Protein AF-A0A8T4KXV7-F1 (afdb_monomer_lite)

Structure (mmCIF, N/CA/C/O backbone):
data_AF-A0A8T4KXV7-F1
#
_entry.id   AF-A0A8T4KXV7-F1
#
loop_
_atom_site.group_PDB
_atom_site.id
_atom_site.type_symbol
_atom_site.label_atom_id
_atom_site.label_alt_id
_atom_site.label_comp_id
_atom_site.label_asym_id
_atom_site.label_entity_id
_atom_site.label_seq_id
_atom_site.pdbx_PDB_ins_code
_atom_site.Cartn_x
_atom_site.Cartn_y
_atom_site.Cartn_z
_atom_site.occupancy
_atom_site.B_iso_or_equiv
_atom_site.auth_seq_id
_atom_site.auth_comp_id
_atom_site.auth_asym_id
_atom_site.auth_atom_id
_atom_site.pdbx_PDB_model_num
ATOM 1 N N . MET A 1 1 ? -1.538 -15.825 10.741 1.00 50.38 1 MET A N 1
ATOM 2 C CA . MET A 1 1 ? -2.104 -15.097 9.588 1.00 50.38 1 MET A CA 1
ATOM 3 C C . MET A 1 1 ? -1.730 -15.870 8.328 1.00 50.38 1 MET A C 1
ATOM 5 O O . MET A 1 1 ? -0.590 -16.313 8.257 1.00 50.38 1 MET A O 1
ATOM 9 N N . LYS A 1 2 ? -2.664 -16.159 7.411 1.00 48.59 2 LYS A N 1
ATOM 10 C CA . LYS A 1 2 ? -2.322 -16.802 6.128 1.00 48.59 2 LYS A CA 1
ATOM 11 C C . LYS A 1 2 ? -1.928 -15.690 5.160 1.00 48.59 2 LYS A C 1
ATOM 13 O O . LYS A 1 2 ? -2.756 -14.833 4.902 1.00 48.59 2 LYS A O 1
ATOM 18 N N . ILE A 1 3 ? -0.690 -15.705 4.679 1.00 56.03 3 ILE A N 1
ATOM 19 C CA . ILE A 1 3 ? -0.213 -14.767 3.658 1.00 56.03 3 ILE A CA 1
ATOM 20 C C . ILE A 1 3 ? -0.889 -15.154 2.338 1.00 56.03 3 ILE A C 1
ATOM 22 O O . ILE A 1 3 ? -0.695 -16.280 1.864 1.00 56.03 3 ILE A O 1
ATOM 26 N N . GLU A 1 4 ? -1.704 -14.272 1.755 1.00 64.94 4 GLU A N 1
ATOM 27 C CA . GLU A 1 4 ? -2.225 -14.509 0.409 1.00 64.94 4 GLU A CA 1
ATOM 28 C C . GLU A 1 4 ? -1.090 -14.470 -0.618 1.00 64.94 4 GLU A C 1
ATOM 30 O O . GLU A 1 4 ? -0.263 -13.561 -0.649 1.00 64.94 4 GLU A O 1
ATOM 35 N N . ASN A 1 5 ? -1.020 -15.497 -1.464 1.00 70.88 5 ASN A N 1
ATOM 36 C CA . ASN A 1 5 ? 0.062 -15.658 -2.427 1.00 70.88 5 ASN A CA 1
ATOM 37 C C . ASN A 1 5 ? -0.334 -15.037 -3.774 1.00 70.88 5 ASN A C 1
ATOM 39 O O . ASN A 1 5 ? -0.620 -15.765 -4.722 1.00 70.88 5 ASN A O 1
ATOM 43 N N . VAL A 1 6 ? -0.392 -13.704 -3.825 1.00 75.62 6 VAL A N 1
ATOM 44 C CA . VAL A 1 6 ? -0.678 -12.921 -5.038 1.00 75.62 6 VAL A CA 1
ATOM 45 C C . VAL A 1 6 ? 0.529 -12.979 -5.984 1.00 75.62 6 VAL A C 1
ATOM 47 O O . VAL A 1 6 ? 1.644 -12.628 -5.589 1.00 75.62 6 VAL A O 1
ATOM 50 N N . LYS A 1 7 ? 0.331 -13.442 -7.225 1.00 74.94 7 LYS A N 1
ATOM 51 C CA . LYS A 1 7 ? 1.409 -13.745 -8.189 1.00 74.94 7 LYS A CA 1
ATOM 52 C C . LYS A 1 7 ? 1.411 -12.848 -9.418 1.00 74.94 7 LYS A C 1
ATOM 54 O O . LYS A 1 7 ? 2.387 -12.854 -10.165 1.00 74.94 7 LYS A O 1
ATOM 59 N N . SER A 1 8 ? 0.335 -12.107 -9.660 1.00 80.88 8 SER A N 1
ATOM 60 C CA . SER A 1 8 ? 0.208 -11.251 -10.836 1.00 80.88 8 SER A CA 1
ATOM 61 C C . SER A 1 8 ? -0.399 -9.891 -10.517 1.00 80.88 8 SER A C 1
ATOM 63 O O . SER A 1 8 ? -1.030 -9.675 -9.486 1.00 80.88 8 SER A O 1
ATOM 65 N N . TYR A 1 9 ? -0.235 -8.970 -11.460 1.00 79.50 9 TYR A N 1
ATOM 66 C CA . TYR A 1 9 ? -0.804 -7.628 -11.403 1.00 79.50 9 TYR A CA 1
ATOM 67 C C . TYR A 1 9 ? -2.339 -7.626 -11.291 1.00 79.50 9 TYR A C 1
ATOM 69 O O . TYR A 1 9 ? -2.904 -6.881 -10.492 1.00 79.50 9 TYR A O 1
ATOM 77 N N . SER A 1 10 ? -3.022 -8.484 -12.055 1.00 83.75 10 SER A N 1
ATOM 78 C CA . SER A 1 10 ? -4.485 -8.603 -12.009 1.00 83.75 10 SER A CA 1
ATOM 79 C C . SER A 1 10 ? -4.971 -9.187 -10.683 1.00 83.75 10 SER A C 1
ATOM 81 O O . SER A 1 10 ? -5.972 -8.723 -10.142 1.00 83.75 10 SER A O 1
ATOM 83 N N . GLU A 1 11 ? -4.240 -10.157 -10.129 1.00 89.44 11 GLU A N 1
ATOM 84 C CA . GLU A 1 11 ? -4.527 -10.694 -8.794 1.00 89.44 11 GLU A CA 1
ATOM 85 C C . GLU A 1 11 ? -4.284 -9.642 -7.707 1.00 89.44 11 GLU A C 1
ATOM 87 O O . GLU A 1 11 ? -5.089 -9.536 -6.786 1.00 89.44 11 GLU A O 1
ATOM 92 N N . LEU A 1 12 ? -3.231 -8.821 -7.829 1.00 92.06 12 LEU A N 1
ATOM 93 C CA . LEU A 1 12 ? -2.959 -7.739 -6.879 1.00 92.06 12 LEU A CA 1
ATOM 94 C C . LEU A 1 12 ? -4.113 -6.745 -6.840 1.00 92.06 12 LEU A C 1
ATOM 96 O O . LEU A 1 12 ? -4.520 -6.330 -5.760 1.00 92.06 12 LEU A O 1
ATOM 100 N N . ARG A 1 13 ? -4.665 -6.386 -8.001 1.00 90.38 13 ARG A N 1
ATOM 101 C CA . ARG A 1 13 ? -5.834 -5.510 -8.069 1.00 90.38 13 ARG A CA 1
ATOM 102 C C . ARG A 1 13 ? -7.009 -6.086 -7.284 1.00 90.38 13 ARG A C 1
ATOM 104 O O . ARG A 1 13 ? -7.516 -5.411 -6.397 1.00 90.38 13 ARG A O 1
ATOM 111 N N . GLY A 1 14 ? -7.413 -7.316 -7.608 1.00 91.81 14 GLY A N 1
ATOM 112 C CA . GLY A 1 14 ? -8.561 -7.961 -6.969 1.00 91.81 14 GLY A CA 1
ATOM 113 C C . GLY A 1 14 ? -8.361 -8.119 -5.463 1.00 91.81 14 GLY A C 1
ATOM 114 O O . GLY A 1 14 ? -9.275 -7.850 -4.690 1.00 91.81 14 GLY A O 1
ATOM 115 N N . TYR A 1 15 ? -7.140 -8.460 -5.045 1.00 94.50 15 TYR A N 1
ATOM 116 C CA . TYR A 1 15 ? -6.751 -8.493 -3.640 1.00 94.50 15 TYR A CA 1
ATOM 117 C C . TYR A 1 15 ? -6.941 -7.131 -2.961 1.00 94.50 15 TYR A C 1
ATOM 119 O O . TYR A 1 15 ? -7.658 -7.042 -1.968 1.00 94.50 15 TYR A O 1
ATOM 127 N N . LEU A 1 16 ? -6.358 -6.057 -3.505 1.00 95.12 16 LEU A N 1
ATOM 128 C CA . LEU A 1 16 ? -6.445 -4.721 -2.906 1.00 95.12 16 LEU A CA 1
ATOM 129 C C . LEU A 1 16 ? -7.879 -4.163 -2.911 1.00 95.12 16 LEU A C 1
ATOM 131 O O . LEU A 1 16 ? -8.267 -3.503 -1.953 1.00 95.12 16 LEU A O 1
ATOM 135 N N . GLU A 1 17 ? -8.671 -4.442 -3.952 1.00 94.94 17 GLU A N 1
ATOM 136 C CA . GLU A 1 17 ? -10.092 -4.061 -4.040 1.00 94.94 17 GLU A CA 1
ATOM 137 C C . GLU A 1 17 ? -10.979 -4.846 -3.054 1.00 94.94 17 GLU A C 1
ATOM 139 O O . GLU A 1 17 ? -12.056 -4.372 -2.703 1.00 94.94 17 GLU A O 1
ATOM 144 N N . SER A 1 18 ? -10.533 -6.01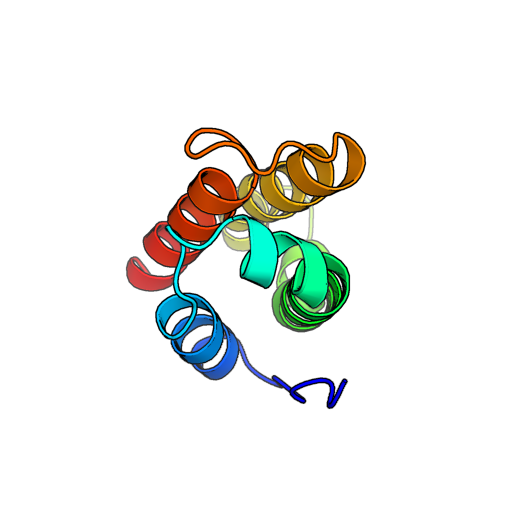8 -2.585 1.00 95.19 18 SER A N 1
ATOM 145 C CA . SER A 1 18 ? -11.249 -6.815 -1.577 1.00 95.19 18 SER A CA 1
ATOM 146 C C . SER A 1 18 ? -11.030 -6.346 -0.135 1.00 95.19 18 SER A C 1
ATOM 148 O O . SER A 1 18 ? -11.725 -6.806 0.772 1.00 95.19 18 SER A O 1
ATOM 150 N N . LEU A 1 19 ? -10.058 -5.457 0.094 1.00 95.81 19 LEU A N 1
ATOM 151 C CA . LEU A 1 19 ? -9.768 -4.924 1.421 1.00 95.81 19 LEU A CA 1
ATOM 152 C C . LEU A 1 19 ? -10.843 -3.920 1.842 1.00 95.81 19 LEU A C 1
ATOM 154 O O . LEU A 1 19 ? -11.194 -3.015 1.083 1.00 95.81 19 LEU A O 1
ATOM 158 N N . ASP A 1 20 ? -11.289 -4.019 3.092 1.00 96.38 20 ASP A N 1
ATOM 159 C CA . ASP A 1 20 ? -12.023 -2.931 3.724 1.00 96.38 20 ASP A CA 1
ATOM 160 C C . ASP A 1 20 ? -11.032 -1.827 4.112 1.00 96.38 20 ASP A C 1
ATOM 162 O O . ASP A 1 20 ? -10.244 -1.968 5.047 1.00 96.38 20 ASP A O 1
ATOM 166 N N . LEU A 1 21 ? -11.030 -0.738 3.340 1.00 96.38 21 LEU A N 1
ATOM 167 C CA . LEU A 1 21 ? -10.122 0.389 3.552 1.00 96.38 21 LEU A CA 1
ATOM 168 C C . LEU A 1 21 ? -10.604 1.368 4.632 1.00 96.38 21 LEU A C 1
ATOM 170 O O . LEU A 1 21 ? -9.916 2.355 4.898 1.00 96.38 21 LEU A O 1
ATOM 174 N N . GLU A 1 22 ? -11.784 1.141 5.209 1.00 96.75 22 GLU A N 1
ATOM 175 C CA . GLU A 1 22 ? -12.330 1.927 6.319 1.00 96.75 22 GLU A CA 1
ATOM 176 C C . GLU A 1 22 ? -12.018 1.271 7.674 1.00 96.75 22 GLU A C 1
ATOM 178 O O . GLU A 1 22 ? -11.869 1.978 8.674 1.00 96.75 22 GLU A O 1
ATOM 183 N N . ASP A 1 23 ? -11.813 -0.051 7.703 1.00 96.75 23 ASP A N 1
ATOM 184 C CA . ASP A 1 23 ? -11.333 -0.785 8.879 1.00 96.75 23 ASP A CA 1
ATOM 185 C C . ASP A 1 23 ? -9.810 -0.648 9.053 1.00 96.75 23 ASP A C 1
ATOM 187 O O . ASP A 1 23 ? -8.996 -1.501 8.679 1.00 96.75 23 ASP A O 1
ATOM 191 N N . THR A 1 24 ? -9.406 0.469 9.654 1.00 94.25 24 THR A N 1
ATOM 192 C CA . THR A 1 24 ? -7.995 0.801 9.883 1.00 94.25 24 THR A CA 1
ATOM 193 C C . THR A 1 24 ? -7.288 -0.179 10.823 1.00 94.25 24 THR A C 1
ATOM 195 O O . THR A 1 24 ? -6.086 -0.401 10.672 1.00 94.25 24 THR A O 1
ATOM 198 N N . ALA A 1 25 ? -8.015 -0.820 11.746 1.00 95.19 25 ALA A N 1
ATOM 199 C CA . ALA A 1 25 ? -7.455 -1.807 12.664 1.00 95.19 25 ALA A CA 1
ATOM 200 C C . ALA A 1 25 ? -7.136 -3.123 11.942 1.00 95.19 25 ALA A C 1
ATOM 202 O O . ALA A 1 25 ? -6.053 -3.686 12.127 1.00 95.19 25 ALA A O 1
ATOM 203 N N . ALA A 1 26 ? -8.043 -3.602 11.085 1.00 95.25 26 ALA A N 1
ATOM 204 C CA . ALA A 1 26 ? -7.781 -4.765 10.241 1.00 95.25 26 ALA A CA 1
ATOM 205 C C . ALA A 1 26 ? -6.651 -4.495 9.237 1.00 95.25 26 ALA A C 1
ATOM 207 O O . ALA A 1 26 ? -5.795 -5.359 9.023 1.00 95.25 26 ALA A O 1
ATOM 208 N N . LEU A 1 27 ? -6.603 -3.289 8.658 1.00 96.06 27 LEU A N 1
ATOM 209 C CA . LEU A 1 27 ? -5.507 -2.882 7.779 1.00 96.06 27 LEU A CA 1
ATOM 210 C C . LEU A 1 27 ? -4.159 -2.888 8.493 1.00 96.06 27 LEU A C 1
ATOM 212 O O . LEU A 1 27 ? -3.190 -3.393 7.931 1.00 96.06 27 LEU A O 1
ATOM 216 N N . GLU A 1 28 ? -4.089 -2.371 9.718 1.00 96.75 28 GLU A N 1
ATOM 217 C CA . GLU A 1 28 ? -2.858 -2.385 10.506 1.00 96.75 28 GLU A CA 1
ATOM 218 C C . GLU A 1 28 ? -2.380 -3.815 10.786 1.00 96.75 28 GLU A C 1
ATOM 220 O O . GLU A 1 28 ? -1.201 -4.118 10.596 1.00 96.75 28 GLU A O 1
ATOM 225 N N . GLN A 1 29 ? -3.289 -4.726 11.148 1.00 96.75 29 GLN A N 1
ATOM 226 C CA . GLN A 1 29 ? -2.954 -6.137 11.377 1.00 96.75 29 GLN A CA 1
ATOM 227 C C . GLN A 1 29 ? -2.418 -6.836 10.121 1.00 96.75 29 GLN A C 1
ATOM 229 O O . GLN A 1 29 ? -1.574 -7.725 10.224 1.00 96.75 29 GLN A O 1
ATOM 234 N N . ARG A 1 30 ? -2.897 -6.438 8.937 1.00 95.88 30 ARG A N 1
ATOM 235 C CA . ARG A 1 30 ? -2.525 -7.032 7.643 1.00 95.88 30 ARG A CA 1
ATOM 236 C C . ARG A 1 30 ? -1.479 -6.230 6.872 1.00 95.88 30 ARG A C 1
ATOM 238 O O . ARG A 1 30 ? -1.129 -6.604 5.755 1.00 95.88 30 ARG A O 1
ATOM 245 N N . ALA A 1 31 ? -0.965 -5.136 7.429 1.00 96.12 31 ALA A N 1
ATOM 246 C CA . ALA A 1 31 ? -0.140 -4.188 6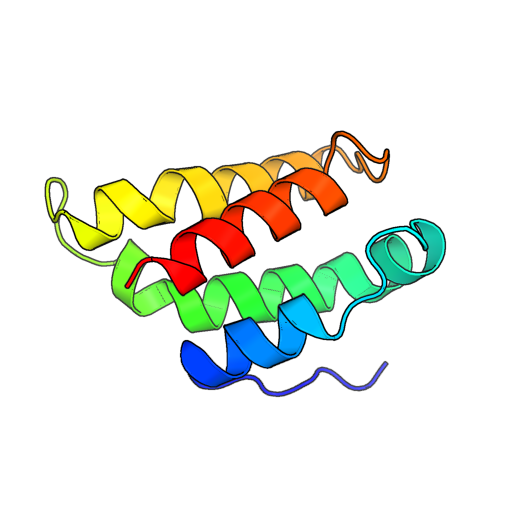.686 1.00 96.12 31 ALA A CA 1
ATOM 247 C C . ALA A 1 31 ? 1.123 -4.834 6.097 1.00 96.12 31 ALA A C 1
ATOM 249 O O . ALA A 1 31 ? 1.463 -4.583 4.942 1.00 96.12 31 ALA A O 1
ATOM 250 N N . GLU A 1 32 ? 1.773 -5.719 6.854 1.00 96.56 32 GLU A N 1
ATOM 251 C CA . GLU A 1 32 ? 2.963 -6.446 6.403 1.00 96.56 32 GLU A CA 1
ATOM 252 C C . GLU A 1 32 ? 2.662 -7.355 5.198 1.00 96.56 32 GLU A C 1
ATOM 254 O O . GLU A 1 32 ? 3.372 -7.306 4.193 1.00 96.56 32 GLU A O 1
ATOM 259 N N . GLU A 1 33 ? 1.547 -8.092 5.242 1.00 95.88 33 GLU A N 1
ATOM 260 C CA . GLU A 1 33 ? 1.061 -8.922 4.128 1.00 95.88 33 GLU A CA 1
ATOM 261 C C . GLU A 1 33 ? 0.774 -8.068 2.883 1.00 95.88 33 GLU A C 1
ATOM 263 O O . GLU A 1 33 ? 1.163 -8.418 1.766 1.00 95.88 33 GLU A O 1
ATOM 268 N N . ILE A 1 34 ? 0.116 -6.919 3.062 1.00 96.31 34 ILE A N 1
ATOM 269 C CA . ILE A 1 34 ? -0.193 -5.989 1.970 1.00 96.31 34 ILE A CA 1
ATOM 270 C C . ILE A 1 34 ? 1.102 -5.474 1.326 1.00 96.31 34 ILE A C 1
ATOM 272 O O . ILE A 1 34 ? 1.226 -5.488 0.099 1.00 96.31 34 ILE A O 1
ATOM 276 N N . ILE A 1 35 ? 2.081 -5.052 2.132 1.00 96.50 35 ILE A N 1
ATOM 277 C CA . ILE A 1 35 ? 3.378 -4.556 1.652 1.00 96.50 35 ILE A CA 1
ATOM 278 C C . ILE A 1 35 ? 4.153 -5.629 0.891 1.00 96.50 35 ILE A C 1
ATOM 280 O O . ILE A 1 35 ? 4.744 -5.325 -0.153 1.00 96.50 35 ILE A O 1
ATOM 284 N N . GLU A 1 36 ? 4.156 -6.865 1.388 1.00 94.81 36 GLU A N 1
ATOM 285 C CA . GLU A 1 36 ? 4.809 -7.993 0.729 1.00 94.81 36 GLU A CA 1
ATOM 286 C C . GLU A 1 36 ? 4.171 -8.260 -0.641 1.00 94.81 36 GLU A C 1
ATOM 288 O O . GLU A 1 36 ? 4.871 -8.301 -1.659 1.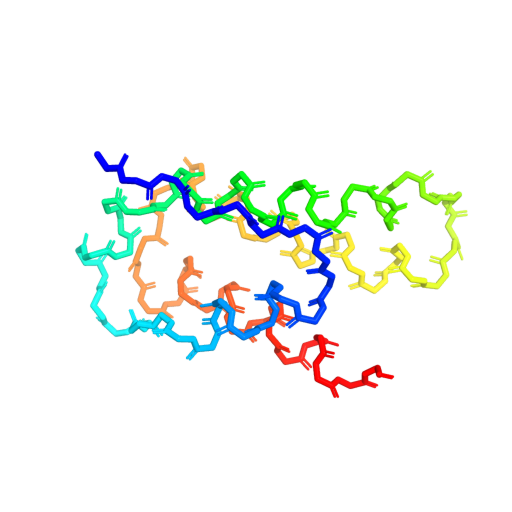00 94.81 36 GLU A O 1
ATOM 293 N N . ASN A 1 37 ? 2.837 -8.334 -0.690 1.00 94.69 37 ASN A N 1
ATOM 294 C CA . ASN A 1 37 ? 2.084 -8.543 -1.924 1.00 94.69 37 ASN A CA 1
ATOM 295 C C . ASN A 1 37 ? 2.330 -7.439 -2.955 1.00 94.69 37 ASN A C 1
ATOM 297 O O . ASN A 1 37 ? 2.635 -7.740 -4.114 1.00 94.69 37 ASN A O 1
ATOM 301 N N . VAL A 1 38 ? 2.270 -6.172 -2.535 1.00 94.88 38 VAL A N 1
ATOM 302 C CA . VAL A 1 38 ? 2.564 -5.023 -3.403 1.0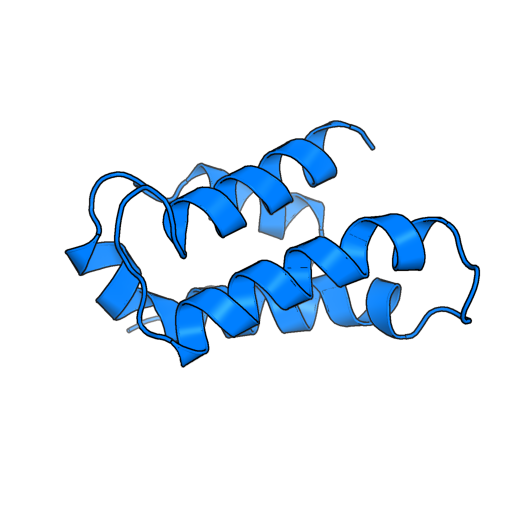0 94.88 38 VAL A CA 1
ATOM 303 C C . VAL A 1 38 ? 4.009 -5.076 -3.894 1.00 94.88 38 VAL A C 1
ATOM 305 O O . VAL A 1 38 ? 4.253 -4.960 -5.091 1.00 94.88 38 VAL A O 1
ATOM 308 N N . THR A 1 39 ? 4.985 -5.273 -3.005 1.00 92.88 39 THR A N 1
ATOM 309 C CA . THR A 1 39 ? 6.407 -5.243 -3.383 1.00 92.88 39 THR A CA 1
ATOM 310 C C . THR A 1 39 ? 6.743 -6.341 -4.380 1.00 92.88 39 THR A C 1
ATOM 312 O O . THR A 1 39 ? 7.388 -6.065 -5.388 1.00 92.88 39 THR A O 1
ATOM 315 N N . ARG A 1 40 ? 6.274 -7.564 -4.132 1.00 91.44 40 ARG A N 1
ATOM 316 C CA . ARG A 1 40 ? 6.514 -8.710 -5.007 1.00 91.44 40 ARG A CA 1
ATOM 317 C C . ARG A 1 40 ? 5.873 -8.527 -6.379 1.00 91.44 40 ARG A C 1
ATOM 319 O O . ARG A 1 40 ? 6.550 -8.682 -7.388 1.00 91.44 40 ARG A O 1
ATOM 326 N N . CYS A 1 41 ? 4.588 -8.175 -6.425 1.00 91.69 41 CYS A N 1
ATOM 327 C CA . CYS A 1 41 ? 3.868 -8.042 -7.693 1.00 91.69 41 CYS A CA 1
ATOM 328 C C . CYS A 1 41 ? 4.351 -6.847 -8.518 1.00 91.69 41 CYS A C 1
ATOM 330 O O . CYS A 1 41 ? 4.288 -6.878 -9.746 1.00 91.69 41 CYS A O 1
ATOM 332 N N . MET A 1 42 ? 4.848 -5.800 -7.854 1.00 91.00 42 MET A N 1
ATOM 333 C CA . MET A 1 42 ? 5.348 -4.608 -8.531 1.00 91.00 42 MET A CA 1
ATOM 334 C C . MET A 1 42 ? 6.847 -4.674 -8.855 1.00 91.00 42 MET A C 1
ATOM 336 O O . MET A 1 42 ? 7.318 -3.823 -9.606 1.00 91.00 42 MET A O 1
ATOM 340 N N . ALA A 1 43 ? 7.587 -5.669 -8.347 1.00 91.69 43 ALA A N 1
ATOM 341 C CA . ALA A 1 43 ? 9.044 -5.779 -8.481 1.00 91.69 43 ALA A CA 1
ATOM 342 C C . ALA A 1 43 ? 9.518 -5.629 -9.933 1.00 91.69 43 ALA A C 1
ATOM 344 O O . ALA A 1 43 ? 10.345 -4.765 -10.214 1.00 91.69 43 ALA A O 1
ATOM 345 N N . PHE A 1 44 ? 8.900 -6.369 -10.860 1.00 89.25 44 PHE A N 1
ATOM 346 C CA . PHE A 1 44 ? 9.209 -6.287 -12.289 1.00 89.25 44 PHE A CA 1
ATOM 347 C C . PHE A 1 44 ? 9.170 -4.843 -12.819 1.00 89.25 44 PHE A C 1
ATOM 349 O O . PHE A 1 44 ? 10.102 -4.401 -13.484 1.00 89.25 44 PHE A O 1
ATOM 356 N N . TYR A 1 45 ? 8.123 -4.077 -12.490 1.00 88.31 45 TYR A N 1
ATOM 357 C CA . TYR A 1 45 ? 7.977 -2.694 -12.960 1.00 88.31 45 TYR A CA 1
ATOM 358 C C . TYR A 1 45 ? 8.987 -1.740 -12.317 1.00 88.31 45 TYR A C 1
ATOM 360 O O . TYR A 1 45 ? 9.399 -0.762 -12.936 1.00 88.31 45 TYR A O 1
ATOM 368 N N . LEU A 1 46 ? 9.378 -2.004 -11.070 1.00 89.81 46 LEU A N 1
ATOM 369 C CA . LEU A 1 46 ? 10.341 -1.183 -10.334 1.00 89.81 46 LEU A CA 1
ATOM 370 C C . LEU A 1 46 ? 11.787 -1.428 -10.793 1.00 89.81 46 LEU A C 1
ATOM 372 O O . LEU A 1 46 ? 12.628 -0.535 -10.669 1.00 89.81 46 LEU A O 1
ATOM 376 N N . GLU A 1 47 ? 12.064 -2.608 -11.349 1.00 93.12 47 GLU A N 1
ATOM 377 C CA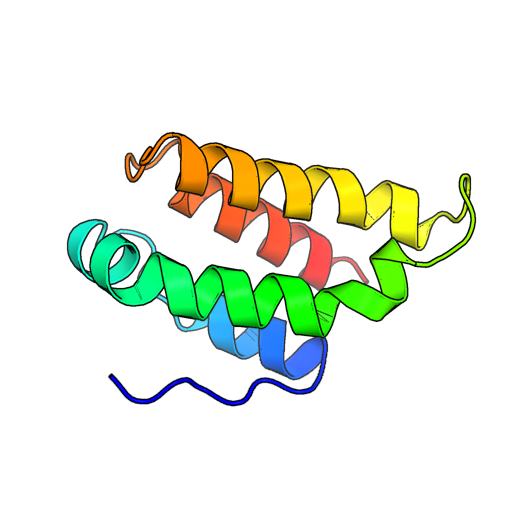 . GLU A 1 47 ? 13.359 -2.988 -11.924 1.00 93.12 47 GLU A CA 1
ATOM 378 C C . GLU A 1 47 ? 13.580 -2.451 -13.346 1.00 93.12 47 GLU A C 1
ATOM 380 O O . GLU A 1 47 ? 14.720 -2.418 -13.814 1.00 93.12 47 GLU A O 1
ATOM 385 N N . LEU A 1 48 ? 12.528 -1.967 -14.022 1.00 89.88 48 LEU A N 1
ATOM 386 C CA . LEU A 1 48 ? 12.647 -1.366 -15.352 1.00 89.88 48 LEU A CA 1
ATOM 387 C C . LEU A 1 48 ? 13.623 -0.169 -15.354 1.00 89.88 48 LEU A C 1
ATOM 389 O O . LEU A 1 48 ? 13.814 0.497 -14.325 1.00 89.88 48 LEU A O 1
ATOM 393 N N . PRO A 1 49 ? 14.247 0.152 -16.503 1.00 92.44 49 PRO A N 1
ATOM 394 C CA . PRO A 1 49 ? 15.178 1.270 -16.606 1.00 92.44 49 PRO A CA 1
ATOM 395 C C . PRO A 1 49 ? 14.578 2.600 -16.134 1.00 92.44 49 PRO A C 1
ATOM 397 O O . PRO A 1 49 ? 13.379 2.860 -16.254 1.00 92.44 49 PRO A O 1
ATOM 400 N N . LYS A 1 50 ? 15.427 3.494 -15.618 1.00 84.25 50 LYS A N 1
ATOM 401 C CA . LYS A 1 50 ? 15.000 4.865 -15.305 1.00 84.25 50 LYS A CA 1
ATOM 402 C C . LYS A 1 50 ? 14.517 5.556 -16.584 1.00 84.25 50 LYS A C 1
ATOM 404 O O . LYS A 1 50 ? 15.214 5.528 -17.592 1.00 84.25 50 LYS A O 1
ATOM 409 N N . GLY A 1 51 ? 13.352 6.198 -16.514 1.00 83.19 51 GLY A N 1
ATOM 410 C CA . GLY A 1 51 ? 12.696 6.816 -17.671 1.00 83.19 51 GLY A CA 1
ATOM 411 C C . GLY A 1 51 ? 11.729 5.889 -18.410 1.00 83.19 51 GLY A C 1
ATOM 412 O O . GLY A 1 51 ? 11.003 6.368 -19.277 1.00 83.19 51 GLY A O 1
ATOM 413 N N . ASP A 1 52 ? 11.664 4.599 -18.050 1.00 93.19 52 ASP A N 1
ATOM 414 C CA . ASP A 1 52 ? 10.572 3.739 -18.495 1.00 93.19 52 ASP A CA 1
ATOM 415 C C . ASP A 1 52 ? 9.242 4.274 -17.953 1.00 93.19 52 ASP A C 1
ATOM 417 O O . ASP A 1 52 ? 9.100 4.544 -16.755 1.00 93.19 52 ASP A O 1
ATOM 421 N N . GLN A 1 53 ? 8.265 4.424 -18.846 1.00 87.75 53 GLN A N 1
ATOM 422 C CA . GLN A 1 53 ? 6.966 4.986 -18.505 1.00 87.75 53 GLN A CA 1
ATOM 423 C C . GLN A 1 53 ? 6.301 4.200 -17.372 1.00 87.75 53 GLN A C 1
ATOM 425 O O . GLN A 1 53 ? 5.829 4.807 -16.414 1.00 87.75 53 GLN A O 1
ATOM 430 N N . LEU A 1 54 ? 6.308 2.864 -17.429 1.00 87.62 54 LEU A N 1
ATOM 431 C CA . LEU A 1 54 ? 5.681 2.012 -16.415 1.00 87.62 54 LEU A CA 1
ATOM 432 C C . LEU A 1 54 ? 6.298 2.228 -15.040 1.00 87.62 54 LEU A C 1
ATOM 434 O O . LEU A 1 54 ? 5.577 2.365 -14.051 1.00 87.62 54 LEU A O 1
ATOM 438 N N . ARG A 1 55 ? 7.627 2.314 -14.977 1.00 90.19 55 ARG A N 1
ATOM 439 C CA . ARG A 1 55 ? 8.319 2.611 -13.726 1.00 90.19 55 ARG A CA 1
ATOM 440 C C . ARG A 1 55 ? 7.946 3.990 -13.200 1.00 90.19 55 ARG A C 1
ATOM 442 O O . ARG A 1 55 ? 7.608 4.112 -12.026 1.00 90.19 55 ARG A O 1
ATOM 449 N N . THR A 1 56 ? 7.979 5.014 -14.052 1.00 89.50 56 THR A N 1
ATOM 450 C CA . THR A 1 56 ? 7.593 6.383 -13.679 1.00 89.50 56 THR A CA 1
ATOM 451 C C . THR A 1 56 ? 6.155 6.447 -13.160 1.00 89.50 56 THR A C 1
ATOM 453 O O . THR A 1 56 ? 5.879 7.214 -12.239 1.00 89.50 56 THR A O 1
ATOM 456 N N . TYR A 1 57 ? 5.257 5.615 -13.692 1.00 86.69 57 TYR A N 1
ATOM 457 C CA . TYR A 1 57 ? 3.877 5.522 -13.222 1.00 86.69 57 TYR A CA 1
ATOM 458 C C . TYR A 1 57 ? 3.747 4.831 -11.859 1.00 86.69 57 TYR A C 1
ATOM 460 O O . TYR A 1 57 ? 3.045 5.342 -10.985 1.00 86.69 57 TYR A O 1
ATOM 468 N N . PHE A 1 58 ? 4.402 3.686 -11.653 1.00 90.25 58 PHE A N 1
ATOM 469 C CA . PHE A 1 58 ? 4.164 2.855 -10.468 1.00 90.25 58 PHE A CA 1
ATOM 470 C C . PHE A 1 58 ? 5.077 3.154 -9.276 1.00 90.25 58 PHE A C 1
ATOM 472 O O . PHE A 1 58 ? 4.643 3.027 -8.128 1.00 90.25 58 PHE A O 1
ATOM 479 N N . GLU A 1 59 ? 6.324 3.569 -9.512 1.00 93.44 59 GLU A N 1
ATOM 480 C CA . GLU A 1 59 ? 7.310 3.807 -8.449 1.00 93.44 59 GLU A CA 1
ATOM 481 C C . GLU A 1 59 ? 6.820 4.810 -7.386 1.00 93.44 59 GLU A C 1
ATOM 483 O O . GLU A 1 59 ? 6.951 4.501 -6.196 1.00 93.44 59 GLU A O 1
ATOM 488 N N . PRO A 1 60 ? 6.196 5.955 -7.739 1.00 94.12 60 PRO A N 1
ATOM 489 C CA . PRO A 1 60 ? 5.691 6.894 -6.739 1.00 94.12 60 PRO A CA 1
ATOM 490 C C . PRO A 1 60 ? 4.609 6.288 -5.839 1.00 94.12 60 PRO A C 1
ATOM 492 O O . PRO A 1 60 ? 4.616 6.532 -4.635 1.00 94.12 60 PRO A O 1
ATOM 495 N N . ARG A 1 61 ? 3.716 5.458 -6.395 1.00 94.31 61 ARG A N 1
ATOM 496 C CA . ARG A 1 61 ? 2.599 4.849 -5.653 1.00 94.31 61 ARG A CA 1
ATOM 497 C C . ARG A 1 61 ? 3.064 3.763 -4.700 1.00 94.31 61 ARG A C 1
ATOM 499 O O . ARG A 1 61 ? 2.672 3.759 -3.538 1.00 94.31 61 ARG A O 1
ATOM 506 N N . VAL A 1 62 ? 3.973 2.898 -5.148 1.00 95.69 62 VAL A N 1
ATOM 507 C CA . VAL A 1 62 ? 4.571 1.894 -4.256 1.00 95.69 62 VAL A CA 1
ATOM 508 C C . VAL A 1 62 ? 5.379 2.568 -3.143 1.00 95.69 62 VAL A C 1
ATOM 510 O O . VAL A 1 62 ? 5.315 2.139 -1.991 1.00 95.69 62 VAL A O 1
ATOM 513 N N . ARG A 1 63 ? 6.103 3.652 -3.453 1.00 96.50 63 ARG A N 1
ATOM 514 C CA . ARG A 1 63 ? 6.836 4.434 -2.447 1.00 96.50 63 ARG A CA 1
ATOM 515 C C . ARG A 1 63 ? 5.899 5.069 -1.421 1.00 96.50 63 ARG A C 1
ATOM 517 O O . ARG A 1 63 ? 6.216 5.064 -0.239 1.00 96.50 63 ARG A O 1
ATOM 524 N N . GLU A 1 64 ? 4.766 5.609 -1.856 1.00 97.25 64 GLU A N 1
ATOM 525 C CA . GLU A 1 64 ? 3.777 6.239 -0.977 1.00 97.25 64 GLU A CA 1
ATOM 526 C C . GLU A 1 64 ? 3.159 5.244 0.016 1.00 97.25 64 GLU A C 1
ATOM 528 O O . GLU A 1 64 ? 3.073 5.546 1.208 1.00 97.25 64 GLU A O 1
ATOM 533 N N . ILE A 1 65 ? 2.823 4.035 -0.443 1.00 97.44 65 ILE A N 1
ATOM 534 C CA . ILE A 1 65 ? 2.333 2.947 0.417 1.00 97.44 65 ILE A CA 1
ATOM 535 C C . ILE A 1 65 ? 3.399 2.549 1.449 1.00 97.44 65 ILE A C 1
ATOM 537 O O . ILE A 1 65 ? 3.110 2.479 2.641 1.00 97.44 65 ILE A O 1
ATOM 541 N N . LYS A 1 66 ? 4.650 2.335 1.021 1.00 97.81 66 LYS A N 1
ATOM 542 C CA . LYS A 1 66 ? 5.749 1.986 1.941 1.00 97.81 66 LYS A CA 1
ATOM 543 C C . LYS A 1 66 ? 5.997 3.077 2.978 1.00 97.81 66 LYS A C 1
ATOM 545 O O . LYS A 1 66 ? 6.095 2.781 4.161 1.00 97.81 66 LYS A O 1
ATOM 550 N N . ARG A 1 67 ? 6.013 4.340 2.546 1.00 98.25 67 ARG A N 1
ATOM 551 C CA . ARG A 1 67 ? 6.200 5.497 3.429 1.00 98.25 67 ARG A CA 1
ATOM 552 C C . ARG A 1 67 ? 5.110 5.580 4.497 1.00 98.25 67 ARG A C 1
ATOM 554 O O . ARG A 1 67 ? 5.423 5.791 5.661 1.00 98.25 67 ARG A O 1
ATOM 561 N N . THR A 1 68 ? 3.842 5.441 4.112 1.00 98.25 68 THR A N 1
ATOM 562 C CA . THR A 1 68 ? 2.715 5.517 5.060 1.00 98.25 68 THR A CA 1
ATOM 563 C C . THR A 1 68 ? 2.703 4.332 6.030 1.00 98.25 68 THR A C 1
ATOM 565 O O . THR A 1 68 ? 2.435 4.530 7.213 1.00 98.25 68 THR A O 1
ATOM 568 N N . TYR A 1 69 ? 3.106 3.139 5.581 1.00 97.88 69 TYR A N 1
ATOM 569 C CA . TYR A 1 69 ? 3.344 1.983 6.452 1.00 97.88 69 TYR A CA 1
ATOM 570 C C . TYR A 1 69 ? 4.478 2.214 7.462 1.00 97.88 69 TYR A C 1
ATOM 572 O O . TYR A 1 69 ? 4.282 2.020 8.659 1.00 97.88 69 TYR A O 1
ATOM 580 N N . GLU A 1 70 ? 5.647 2.673 7.006 1.00 97.88 70 GLU A N 1
ATOM 581 C CA . GLU A 1 70 ? 6.808 2.969 7.863 1.00 97.88 70 GLU A CA 1
ATOM 582 C C . GLU A 1 70 ? 6.486 4.040 8.916 1.00 97.88 70 GLU A C 1
ATOM 584 O O . GLU A 1 70 ? 6.964 3.977 10.047 1.00 97.88 70 GLU A O 1
ATOM 589 N N . GLN A 1 71 ? 5.636 5.004 8.556 1.00 98.06 71 GLN A N 1
ATOM 590 C CA . GLN A 1 71 ? 5.134 6.046 9.453 1.00 98.06 71 GLN A CA 1
ATOM 591 C C . GLN A 1 71 ? 4.002 5.565 10.376 1.00 98.06 71 GLN A C 1
ATOM 593 O O . GLN A 1 71 ? 3.586 6.320 11.253 1.00 98.06 71 GLN A O 1
ATOM 598 N N . ARG A 1 72 ? 3.508 4.331 10.193 1.00 97.25 72 ARG A N 1
ATOM 599 C CA . ARG A 1 72 ? 2.307 3.775 10.841 1.00 97.25 72 ARG A CA 1
ATOM 600 C C . ARG A 1 72 ? 1.081 4.684 10.721 1.00 97.25 72 ARG A C 1
ATOM 602 O O . ARG A 1 72 ? 0.247 4.746 11.623 1.00 97.25 72 ARG A O 1
ATOM 609 N N . ASP A 1 73 ? 0.967 5.397 9.605 1.00 98.06 73 ASP A N 1
ATOM 610 C CA . ASP A 1 73 ? -0.165 6.275 9.335 1.00 98.06 73 ASP A CA 1
ATOM 611 C C . ASP A 1 73 ? -1.327 5.457 8.766 1.00 98.06 73 ASP A C 1
ATOM 613 O O . ASP A 1 73 ? -1.512 5.372 7.555 1.00 98.06 73 ASP A O 1
ATOM 617 N N . PHE A 1 74 ? -2.113 4.838 9.645 1.00 97.44 74 PHE A N 1
ATOM 618 C CA . PHE A 1 74 ? -3.345 4.129 9.281 1.00 97.44 74 PHE A CA 1
ATOM 619 C C . PHE A 1 74 ? -4.580 5.035 9.311 1.00 97.44 74 PHE A C 1
ATOM 621 O O . PHE A 1 74 ? -5.706 4.544 9.286 1.00 97.44 74 PHE A O 1
ATOM 628 N N . SER A 1 75 ? -4.402 6.360 9.361 1.00 96.88 75 SER A N 1
ATOM 629 C CA . SER A 1 75 ? -5.527 7.283 9.218 1.00 96.88 75 SER A CA 1
ATOM 630 C C . SER A 1 75 ? -6.152 7.156 7.820 1.00 96.88 75 SER A C 1
ATOM 632 O O . SER A 1 75 ? -5.475 6.725 6.885 1.00 96.88 75 SER A O 1
ATOM 634 N N . PRO A 1 76 ? -7.404 7.597 7.604 1.00 95.06 76 PRO A N 1
ATOM 635 C CA . PRO A 1 76 ? -8.029 7.568 6.278 1.00 95.06 76 PRO A CA 1
ATOM 636 C C . PRO A 1 76 ? -7.244 8.298 5.174 1.00 95.06 76 PRO A C 1
ATOM 638 O O . PRO A 1 76 ? -7.475 8.040 3.996 1.00 95.06 76 PRO A O 1
ATOM 641 N N . LEU A 1 77 ? -6.328 9.205 5.540 1.00 96.19 77 LEU A N 1
ATOM 642 C CA . LEU A 1 77 ? -5.486 9.974 4.616 1.00 96.19 77 LEU A CA 1
ATOM 643 C C . LEU A 1 77 ? -4.071 9.391 4.439 1.00 96.19 77 LEU A C 1
ATOM 645 O O . LEU A 1 77 ? -3.302 9.913 3.633 1.00 96.19 77 LEU A O 1
ATOM 649 N N . GLY A 1 78 ? -3.735 8.325 5.166 1.00 97.25 78 GLY A N 1
ATOM 650 C CA . GLY A 1 78 ? -2.435 7.664 5.135 1.00 97.25 78 GLY A CA 1
ATOM 651 C C . GLY A 1 78 ? -2.424 6.412 4.259 1.00 97.25 78 GLY A C 1
ATOM 652 O O . GLY A 1 78 ? -2.687 6.453 3.056 1.00 97.25 78 GLY A O 1
ATOM 653 N N . PHE A 1 79 ? -2.120 5.273 4.875 1.00 97.81 79 PHE A N 1
ATOM 654 C CA . PHE A 1 79 ? -1.985 3.958 4.251 1.00 97.81 79 PHE A CA 1
ATOM 655 C C . PHE A 1 79 ? -3.212 3.525 3.426 1.00 97.81 79 PHE A C 1
ATOM 657 O O . PHE A 1 79 ? -3.026 3.121 2.274 1.00 97.81 79 PHE A O 1
ATOM 664 N N . PRO A 1 80 ? -4.465 3.680 3.906 1.00 97.94 80 PRO A N 1
ATOM 665 C CA . PRO A 1 80 ? -5.651 3.386 3.103 1.00 97.94 80 PRO A CA 1
ATOM 666 C C . PRO A 1 80 ? -5.728 4.245 1.832 1.00 97.94 80 PRO A C 1
ATOM 668 O O . PRO A 1 80 ? -6.030 3.733 0.752 1.00 97.94 80 PRO A O 1
ATOM 671 N N . LEU A 1 81 ? -5.417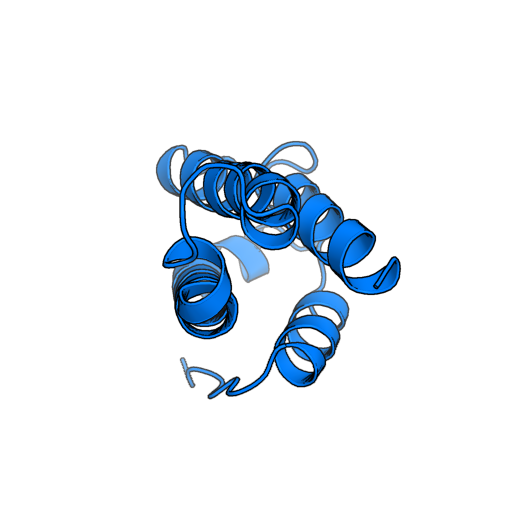 5.545 1.926 1.00 97.31 81 LEU A N 1
ATOM 672 C CA . LEU A 1 81 ? -5.413 6.445 0.769 1.00 97.31 81 LEU A CA 1
ATOM 673 C C . LEU A 1 81 ? -4.318 6.066 -0.232 1.00 97.31 81 LEU A C 1
ATOM 675 O O . LEU A 1 81 ? -4.562 6.064 -1.439 1.00 97.31 81 LEU A O 1
ATOM 679 N N . ALA A 1 82 ? -3.137 5.687 0.255 1.00 97.38 82 ALA A N 1
ATOM 680 C CA . ALA A 1 82 ? -2.049 5.210 -0.588 1.00 97.38 82 ALA A CA 1
ATOM 681 C C . ALA A 1 82 ? -2.440 3.931 -1.357 1.00 97.38 82 ALA A C 1
ATOM 683 O O . ALA A 1 82 ? -2.171 3.828 -2.558 1.00 97.38 82 ALA A O 1
ATOM 684 N N . ILE A 1 83 ? -3.148 2.993 -0.708 1.00 96.94 83 ILE A N 1
ATOM 685 C CA . ILE A 1 83 ? -3.709 1.798 -1.363 1.00 96.94 83 ILE A CA 1
ATOM 686 C C . ILE A 1 83 ? -4.720 2.195 -2.447 1.00 96.94 83 ILE A C 1
ATOM 688 O O . ILE A 1 83 ? -4.596 1.732 -3.583 1.00 96.94 83 ILE A O 1
ATOM 692 N N . ARG A 1 84 ? -5.671 3.100 -2.157 1.00 95.38 84 ARG A N 1
ATOM 693 C CA . ARG A 1 84 ? -6.623 3.620 -3.169 1.00 95.38 84 ARG A CA 1
ATOM 694 C C . ARG A 1 84 ? -5.906 4.260 -4.355 1.00 95.38 84 ARG A C 1
ATOM 696 O O . ARG A 1 84 ? -6.334 4.095 -5.501 1.00 95.38 84 ARG A O 1
ATOM 703 N N . GLY A 1 85 ? -4.808 4.963 -4.080 1.00 94.06 85 GLY A N 1
ATOM 704 C CA . GLY A 1 85 ? -3.923 5.536 -5.085 1.00 94.06 85 GLY A CA 1
ATOM 705 C C . GLY A 1 85 ? -3.363 4.466 -6.017 1.00 94.06 85 GLY A C 1
ATOM 706 O O . GLY A 1 85 ? -3.473 4.602 -7.231 1.00 94.06 85 GLY A O 1
ATOM 707 N N . LEU A 1 86 ? -2.823 3.371 -5.479 1.00 93.25 86 LEU A N 1
ATOM 708 C CA . LEU A 1 86 ? -2.327 2.271 -6.306 1.00 93.25 86 LEU A CA 1
ATOM 709 C C . LEU A 1 86 ? -3.452 1.572 -7.083 1.00 93.25 86 LEU A C 1
ATOM 711 O O . LEU A 1 86 ? -3.282 1.355 -8.280 1.00 93.25 86 LEU A O 1
ATOM 715 N N . ILE A 1 87 ? -4.601 1.286 -6.455 1.00 92.94 87 ILE A N 1
ATOM 716 C CA . ILE A 1 87 ? -5.759 0.676 -7.134 1.00 92.94 87 ILE A CA 1
ATOM 717 C C . ILE A 1 87 ? -6.154 1.517 -8.349 1.00 92.94 87 ILE A C 1
ATOM 719 O O . ILE A 1 87 ? -6.172 0.997 -9.459 1.00 92.94 87 ILE A O 1
ATOM 723 N N . SER A 1 88 ? -6.391 2.819 -8.164 1.00 88.88 88 SER A N 1
ATOM 724 C CA . SER A 1 88 ? -6.816 3.732 -9.240 1.00 88.88 88 SER A CA 1
ATOM 725 C C . SER A 1 88 ? -5.850 3.734 -10.425 1.00 88.88 88 SER A C 1
ATOM 727 O O . SER A 1 88 ? -6.270 3.743 -11.580 1.00 88.88 88 SER A O 1
ATOM 729 N N . TYR A 1 89 ? -4.546 3.688 -10.146 1.00 81.75 89 TYR A N 1
ATOM 730 C CA . TYR A 1 89 ? -3.516 3.631 -11.184 1.00 81.75 89 TYR A CA 1
ATOM 731 C C . TYR A 1 89 ? -3.516 2.290 -11.905 1.00 81.75 89 TYR A C 1
ATOM 733 O O . TYR A 1 89 ? -3.300 2.242 -13.114 1.00 81.75 89 TYR A O 1
ATOM 741 N N . ILE A 1 90 ? -3.795 1.213 -11.171 1.00 84.19 90 ILE A N 1
ATOM 742 C CA . ILE A 1 90 ? -3.892 -0.118 -11.740 1.00 84.19 90 ILE A CA 1
ATOM 743 C C . ILE A 1 90 ? -5.087 -0.241 -12.705 1.00 84.19 90 ILE A C 1
ATOM 745 O O . ILE A 1 90 ? -4.984 -0.946 -13.708 1.00 84.19 90 ILE A O 1
ATOM 749 N N . GLN A 1 91 ? -6.199 0.459 -12.438 1.00 68.62 91 GLN A N 1
ATOM 750 C CA . GLN A 1 91 ? -7.405 0.429 -13.281 1.00 68.62 91 GLN A CA 1
ATOM 751 C C . GLN A 1 91 ? -7.240 1.120 -14.645 1.00 68.62 91 GLN A C 1
ATOM 753 O O . GLN A 1 91 ? -8.004 0.828 -15.559 1.00 68.62 91 GLN A O 1
ATOM 758 N N . TRP A 1 92 ? -6.288 2.048 -14.778 1.00 54.84 92 TRP A N 1
ATOM 759 C CA . TRP A 1 92 ? -6.125 2.901 -15.967 1.00 54.84 92 TRP A CA 1
ATOM 760 C C . TRP A 1 92 ? -5.277 2.267 -17.088 1.00 54.84 92 TRP A C 1
ATOM 762 O O . TRP A 1 92 ? -5.018 2.905 -18.107 1.00 54.84 92 TRP A O 1
ATOM 772 N N . LYS A 1 93 ? -4.817 1.031 -16.890 1.00 47.41 93 LYS A N 1
ATOM 773 C CA . LYS A 1 93 ? -3.908 0.269 -17.756 1.00 47.41 93 LYS A CA 1
ATOM 774 C C . LYS A 1 93 ? -4.615 -0.947 -18.333 1.00 47.41 93 LYS A C 1
ATOM 776 O O . LYS A 1 93 ? -4.358 -1.225 -19.524 1.00 47.41 93 LYS A O 1
#

Foldseek 3Di:
DDQDDQQELVSLLVVLVPDPLVPLVVCLVCLVSNLVNLCNHCVVQCPDDPVPPSNVLCVVLNVQLVVLVVVVPSDSVGNSVSSVSNSVSSVVD

Sequence (93 aa):
MKIENVKSYSELRGYLESLDLEDTAALEQRAEEIIENVTRCMAFYLELPKGDQLRTYFEPRVREIKRTYEQRDFSPLGFPLAIRGLISYIQWK

pLDDT: mean 89.94, std 11.34, range [47.41, 98.25]

Secondary structure (DSSP, 8-state):
-PPP---SHHHHHHHHHTS-SS-HHHHHHHHHHHHHHHHHHHHHHHHSPTT-HHHHHHHHHHHHHHHHHHTT--STTSHHHHHHHHHHHHHT-

Radius of gyration: 12.58 Å; chains: 1; bounding box: 28×27×31 Å